Protein AF-A0A2V7K712-F1 (afdb_monomer_lite)

Sequence (45 aa):
MPVTGLNHYLIVAKNLERTRDFYCNVLGMELAERPDFGFPGYWLK

Structure (mmCIF, N/CA/C/O backbone):
data_AF-A0A2V7K712-F1
#
_entry.id   AF-A0A2V7K712-F1
#
loop_
_atom_site.group_PDB
_atom_site.id
_atom_site.type_symbol
_atom_site.label_atom_id
_atom_site.label_alt_id
_atom_site.label_comp_id
_atom_site.label_asym_id
_atom_site.label_entity_id
_atom_site.label_seq_id
_atom_site.pdbx_PDB_ins_code
_atom_site.Cartn_x
_atom_site.Cartn_y
_atom_site.Cartn_z
_atom_site.occupancy
_atom_site.B_iso_or_equiv
_atom_site.auth_seq_id
_atom_site.auth_comp_id
_atom_site.auth_asym_id
_atom_site.auth_atom_id
_atom_site.pdbx_PDB_model_num
ATOM 1 N N . MET A 1 1 ? 2.780 -13.057 27.379 1.00 81.56 1 MET A N 1
ATOM 2 C CA . MET A 1 1 ? 2.100 -11.892 26.773 1.00 81.56 1 MET A CA 1
ATOM 3 C C . MET A 1 1 ? 1.154 -12.400 25.698 1.00 81.56 1 MET A C 1
ATOM 5 O O . MET A 1 1 ? 1.624 -13.156 24.856 1.00 81.56 1 MET A O 1
ATOM 9 N N . PRO A 1 2 ? -0.149 -12.079 25.761 1.00 94.38 2 PRO A N 1
ATOM 10 C CA . PRO A 1 2 ? -1.111 -12.494 24.744 1.00 94.38 2 PRO A CA 1
ATOM 11 C C . PRO A 1 2 ? -1.006 -11.633 23.476 1.00 94.38 2 PRO A C 1
ATOM 13 O O . PRO A 1 2 ? -0.485 -10.519 23.513 1.00 94.38 2 PRO A O 1
ATOM 16 N N . VAL A 1 3 ? -1.526 -12.152 22.362 1.00 95.81 3 VAL A N 1
ATOM 17 C CA . VAL A 1 3 ? -1.703 -11.397 21.112 1.00 95.81 3 VAL A CA 1
ATOM 18 C C . VAL A 1 3 ? -2.750 -10.300 21.326 1.00 95.81 3 VAL A C 1
ATOM 20 O O . VAL A 1 3 ? -3.800 -10.563 21.907 1.00 95.81 3 VAL A O 1
ATOM 23 N N . THR A 1 4 ? -2.473 -9.083 20.851 1.00 96.56 4 THR A N 1
ATOM 24 C CA . THR A 1 4 ? -3.341 -7.906 21.045 1.00 96.56 4 THR A CA 1
ATOM 25 C C . THR A 1 4 ? -4.135 -7.506 19.802 1.00 96.56 4 THR A C 1
ATOM 27 O O . THR A 1 4 ? -5.095 -6.751 19.919 1.00 96.56 4 THR A O 1
ATOM 30 N N . GLY A 1 5 ? -3.773 -8.011 18.619 1.00 96.25 5 GLY A N 1
ATOM 31 C CA . GLY A 1 5 ? -4.488 -7.725 17.377 1.00 96.25 5 GLY A CA 1
ATOM 32 C C . GLY A 1 5 ? -3.672 -8.004 16.117 1.00 96.25 5 GLY A C 1
ATOM 33 O O . GLY A 1 5 ? -2.546 -8.501 16.182 1.00 96.25 5 GLY A O 1
ATOM 34 N N . LEU A 1 6 ? -4.260 -7.668 14.966 1.00 95.56 6 LEU A N 1
ATOM 35 C CA . LEU A 1 6 ? -3.588 -7.674 13.668 1.00 95.56 6 LEU A CA 1
ATOM 36 C C . LEU A 1 6 ? -2.900 -6.324 13.453 1.00 95.56 6 LEU A C 1
ATOM 38 O O . LEU A 1 6 ? -3.551 -5.286 13.505 1.00 95.56 6 LEU A O 1
ATOM 42 N N . ASN A 1 7 ? -1.593 -6.342 13.200 1.00 94.44 7 ASN A N 1
ATOM 43 C CA . ASN A 1 7 ? -0.836 -5.118 12.949 1.00 94.44 7 ASN A CA 1
ATOM 44 C C . ASN A 1 7 ? -0.859 -4.710 11.466 1.00 94.44 7 ASN A C 1
ATOM 46 O O . ASN A 1 7 ? -1.088 -3.548 11.156 1.00 94.44 7 ASN A O 1
ATOM 50 N N . HIS A 1 8 ? -0.646 -5.664 10.558 1.00 95.38 8 HIS A N 1
ATOM 51 C CA . HIS A 1 8 ? -0.696 -5.468 9.108 1.00 95.38 8 HIS A CA 1
ATOM 52 C C . HIS A 1 8 ? -0.887 -6.817 8.400 1.00 95.38 8 HIS A C 1
ATOM 54 O O . HIS A 1 8 ? -0.775 -7.877 9.020 1.00 95.38 8 HIS A O 1
ATOM 60 N N . TYR A 1 9 ? -1.153 -6.783 7.096 1.00 96.25 9 TYR A N 1
ATOM 61 C CA . TYR A 1 9 ? -1.202 -7.962 6.233 1.00 96.25 9 TYR A CA 1
ATOM 62 C C . TYR A 1 9 ? -0.567 -7.652 4.872 1.00 96.25 9 TYR A C 1
ATOM 64 O O . TYR A 1 9 ? -0.489 -6.495 4.461 1.00 96.25 9 TYR A O 1
ATOM 72 N N . LEU A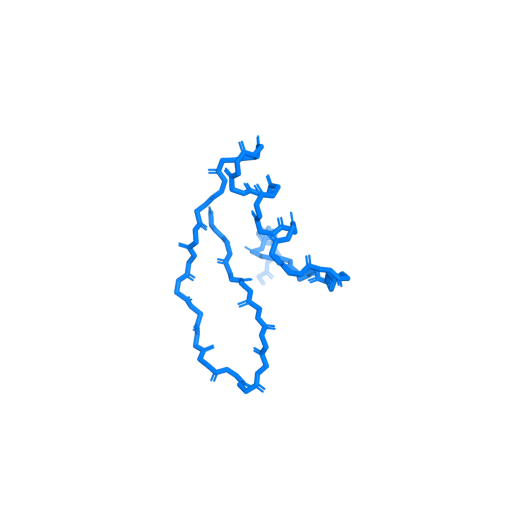 1 10 ? -0.096 -8.690 4.177 1.00 96.19 10 LEU A N 1
ATOM 73 C CA . LEU A 1 10 ? 0.536 -8.578 2.863 1.00 96.19 10 LEU A CA 1
ATOM 74 C C . LEU A 1 10 ? -0.361 -9.202 1.795 1.00 96.19 10 LEU A C 1
ATOM 76 O O . LEU A 1 10 ? -0.847 -10.319 1.961 1.00 96.19 10 LEU A O 1
ATOM 80 N N . ILE A 1 11 ? -0.535 -8.494 0.679 1.00 96.19 11 ILE A N 1
ATOM 81 C CA . ILE A 1 11 ? -1.238 -8.991 -0.506 1.00 96.19 11 ILE A CA 1
ATOM 82 C C . ILE A 1 11 ? -0.273 -9.010 -1.686 1.00 96.19 11 ILE A C 1
ATOM 84 O O . ILE A 1 11 ? 0.353 -8.002 -2.008 1.00 96.19 11 ILE A O 1
ATOM 88 N N . VAL A 1 12 ? -0.206 -10.148 -2.377 1.00 96.75 12 VAL A N 1
ATOM 89 C CA . VAL A 1 12 ? 0.449 -10.243 -3.684 1.00 96.75 12 VAL A CA 1
ATOM 90 C C . VAL A 1 12 ? -0.564 -9.837 -4.749 1.00 96.75 12 VAL A C 1
ATOM 92 O O . VAL A 1 12 ? -1.550 -10.534 -4.988 1.00 96.75 12 VAL A O 1
ATOM 95 N N . ALA A 1 13 ? -0.338 -8.688 -5.380 1.00 96.44 13 ALA A N 1
ATOM 96 C CA . ALA A 1 13 ? -1.222 -8.160 -6.408 1.00 96.44 13 ALA A CA 1
ATOM 97 C C . ALA A 1 13 ? -0.723 -8.519 -7.811 1.00 96.44 13 ALA A C 1
ATOM 99 O O . ALA A 1 13 ? 0.461 -8.398 -8.117 1.00 96.44 13 ALA A O 1
ATOM 100 N N . LYS A 1 14 ? -1.649 -8.881 -8.706 1.00 97.25 14 LYS A N 1
ATOM 101 C CA . LYS A 1 14 ? -1.343 -9.076 -10.134 1.00 97.25 14 LYS A CA 1
ATOM 102 C C . LYS A 1 14 ? -1.022 -7.754 -10.847 1.00 97.25 14 LYS A C 1
ATOM 104 O O . LYS A 1 14 ? -0.320 -7.755 -11.851 1.00 97.25 14 LYS A O 1
ATOM 109 N N . ASN A 1 15 ? -1.567 -6.639 -10.360 1.00 98.00 15 ASN A N 1
ATOM 110 C CA . ASN A 1 15 ? -1.322 -5.298 -10.884 1.00 98.00 15 ASN A CA 1
ATOM 111 C C . ASN A 1 15 ? -1.273 -4.304 -9.716 1.00 98.00 15 ASN A C 1
ATOM 113 O O . ASN A 1 15 ? -2.301 -4.039 -9.095 1.00 98.00 15 ASN A O 1
ATOM 117 N N . LEU A 1 16 ? -0.079 -3.783 -9.421 1.00 97.44 16 LEU A N 1
ATOM 118 C CA . LEU A 1 16 ? 0.157 -2.923 -8.258 1.00 97.44 16 LEU A CA 1
ATOM 119 C C . LEU A 1 16 ? -0.581 -1.586 -8.347 1.00 97.44 16 LEU A C 1
ATOM 121 O O . LEU A 1 16 ? -1.211 -1.195 -7.369 1.00 97.44 16 LEU A O 1
ATOM 125 N N . GLU A 1 17 ? -0.561 -0.930 -9.508 1.00 97.94 17 GLU A N 1
ATOM 126 C CA . GLU A 1 17 ? -1.217 0.368 -9.717 1.00 97.94 17 GLU A CA 1
ATOM 127 C C . GLU A 1 17 ? -2.726 0.266 -9.508 1.00 97.94 17 GLU A C 1
ATOM 129 O O . GLU A 1 17 ? -3.303 0.996 -8.709 1.00 97.94 17 GLU A O 1
ATOM 134 N N . ARG A 1 18 ? -3.366 -0.719 -10.152 1.00 98.25 18 ARG A N 1
ATOM 135 C CA . ARG A 1 18 ? -4.814 -0.926 -10.036 1.00 98.25 18 ARG A CA 1
ATOM 136 C C . ARG A 1 18 ? -5.221 -1.279 -8.608 1.00 98.25 18 ARG A C 1
ATOM 138 O O . ARG A 1 18 ? -6.280 -0.854 -8.152 1.00 98.25 18 ARG A O 1
ATOM 145 N N . THR A 1 19 ? -4.410 -2.077 -7.913 1.00 98.19 19 THR A N 1
ATOM 146 C CA . THR A 1 19 ? -4.665 -2.414 -6.511 1.00 98.19 19 THR A CA 1
ATOM 147 C C . THR A 1 19 ? -4.511 -1.184 -5.622 1.00 98.19 19 THR A C 1
ATOM 149 O O . THR A 1 19 ? -5.422 -0.911 -4.846 1.00 98.19 19 THR A O 1
ATOM 152 N N . ARG A 1 20 ? -3.434 -0.401 -5.772 1.00 97.94 20 ARG A N 1
ATOM 153 C CA . ARG A 1 20 ? -3.255 0.868 -5.054 1.00 97.94 20 ARG A CA 1
ATOM 154 C C . ARG A 1 20 ? -4.450 1.792 -5.272 1.00 97.94 20 ARG A C 1
ATOM 1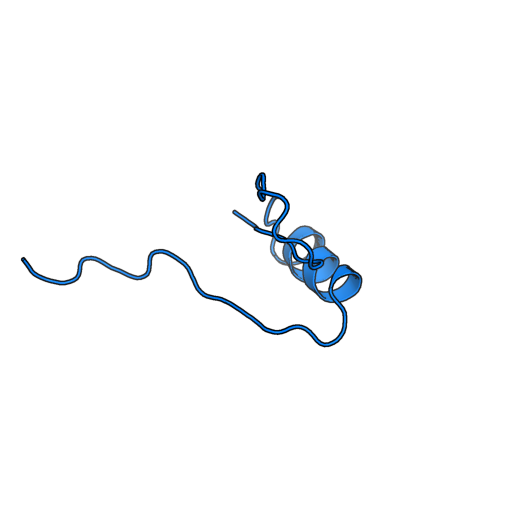56 O O . ARG A 1 20 ? -5.039 2.244 -4.300 1.00 97.94 20 ARG A O 1
ATOM 163 N N . ASP A 1 21 ? -4.838 2.027 -6.523 1.00 98.44 21 ASP A N 1
ATOM 164 C CA . ASP A 1 21 ? -5.923 2.950 -6.866 1.00 98.44 21 ASP A CA 1
ATOM 165 C C . ASP A 1 21 ? -7.258 2.518 -6.265 1.00 98.44 21 ASP A C 1
ATOM 167 O O . ASP A 1 21 ? -8.037 3.362 -5.837 1.00 98.44 21 ASP A O 1
ATOM 171 N N . PHE A 1 22 ? -7.526 1.213 -6.190 1.00 98.50 22 PHE A N 1
ATOM 172 C CA . PHE A 1 22 ? -8.707 0.713 -5.494 1.00 98.50 22 PHE A CA 1
ATOM 173 C C . PHE A 1 22 ? -8.658 1.048 -3.999 1.00 98.50 22 PHE A C 1
ATOM 175 O O . PHE A 1 22 ? -9.600 1.636 -3.470 1.00 98.50 22 PHE A O 1
ATOM 182 N N . TYR A 1 23 ? -7.559 0.718 -3.319 1.00 98.31 23 TYR A N 1
ATOM 183 C CA . TYR A 1 23 ? -7.4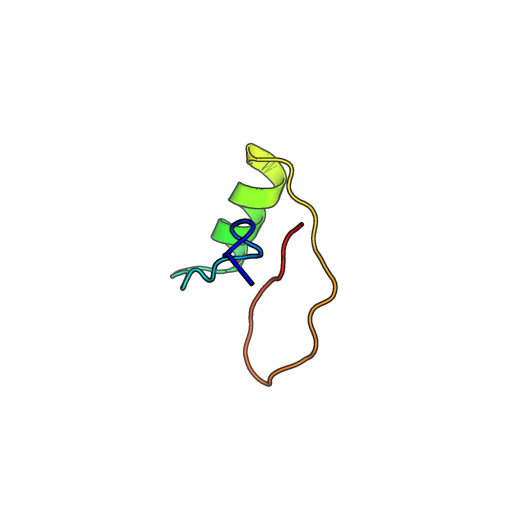38 0.989 -1.887 1.00 98.31 23 TYR A CA 1
ATOM 184 C C . TYR A 1 23 ? -7.448 2.492 -1.569 1.00 98.31 23 TYR A C 1
ATOM 186 O O . TYR A 1 23 ? -8.065 2.890 -0.587 1.00 98.31 23 TYR A O 1
ATOM 194 N N . CYS A 1 24 ? -6.850 3.335 -2.411 1.00 98.38 24 CYS A N 1
ATOM 195 C CA . CYS A 1 24 ? -6.850 4.781 -2.203 1.00 98.38 24 CYS A CA 1
ATOM 196 C C . CYS A 1 24 ? -8.184 5.435 -2.580 1.00 98.38 24 CYS A C 1
ATOM 198 O O . CYS A 1 24 ? -8.759 6.164 -1.781 1.00 98.38 24 CYS A O 1
ATOM 200 N N . ASN A 1 25 ? -8.719 5.162 -3.772 1.00 98.50 25 ASN A N 1
ATOM 201 C CA . ASN A 1 25 ? -9.870 5.908 -4.289 1.00 98.50 25 ASN A CA 1
ATOM 202 C C . ASN A 1 25 ? -11.216 5.342 -3.825 1.00 98.50 25 ASN A C 1
ATOM 204 O O . ASN A 1 25 ? -12.186 6.087 -3.733 1.00 98.50 25 ASN A O 1
ATOM 208 N N . VAL A 1 26 ? -11.300 4.030 -3.574 1.00 98.44 26 VAL A N 1
ATOM 209 C CA . VAL A 1 26 ? -12.553 3.381 -3.148 1.00 98.44 26 VAL A CA 1
ATOM 210 C C . VAL A 1 26 ? -12.593 3.221 -1.635 1.00 98.44 26 VAL A C 1
ATOM 212 O O . VAL A 1 26 ? -13.628 3.477 -1.027 1.00 98.44 26 VAL A O 1
ATOM 215 N N . LEU A 1 27 ? -11.481 2.798 -1.025 1.00 98.00 27 LEU A N 1
ATOM 216 C CA . LEU A 1 27 ? -11.414 2.552 0.420 1.00 98.00 27 LEU A CA 1
ATOM 217 C C . LEU A 1 27 ? -10.829 3.724 1.219 1.00 98.00 27 LEU A C 1
ATOM 219 O O . LEU A 1 27 ? -10.889 3.694 2.444 1.00 98.00 27 LEU A O 1
ATOM 223 N N . GLY A 1 28 ? -10.310 4.758 0.549 1.00 98.19 28 GLY A N 1
ATOM 224 C CA . GLY 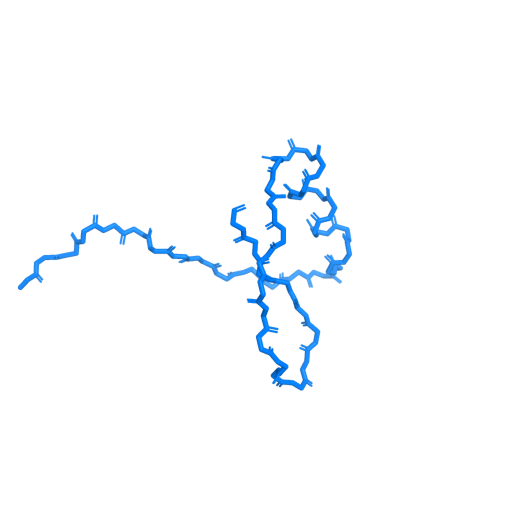A 1 28 ? -9.816 5.971 1.203 1.00 98.19 28 GLY A CA 1
ATOM 225 C C . GLY A 1 28 ? -8.481 5.808 1.932 1.00 98.19 28 GLY A C 1
ATOM 226 O O . GLY A 1 28 ? -8.172 6.633 2.783 1.00 98.19 28 GLY A O 1
ATOM 227 N N . MET A 1 29 ? -7.707 4.756 1.643 1.00 98.25 29 MET A N 1
ATOM 228 C CA . MET A 1 29 ? -6.393 4.553 2.262 1.00 98.25 29 MET A CA 1
ATOM 229 C C . MET A 1 29 ? -5.342 5.510 1.701 1.00 98.25 29 MET A C 1
ATOM 231 O O . MET A 1 29 ? -5.387 5.912 0.536 1.00 98.25 29 MET A O 1
ATOM 235 N N . GLU A 1 30 ? -4.327 5.804 2.500 1.00 98.19 30 GLU A N 1
ATOM 236 C CA . GLU A 1 30 ? -3.239 6.696 2.120 1.00 98.19 30 GLU A CA 1
ATOM 237 C C . GLU A 1 30 ? -1.955 5.926 1.832 1.00 98.19 30 GLU A C 1
ATOM 239 O O . GLU A 1 30 ? -1.697 4.863 2.395 1.00 98.19 30 GLU A O 1
ATOM 244 N N . LEU A 1 31 ? -1.096 6.492 0.982 1.00 97.56 31 LEU A N 1
ATOM 245 C CA . LEU A 1 31 ? 0.249 5.963 0.792 1.00 97.56 31 LEU A CA 1
ATOM 246 C C . LEU A 1 31 ? 1.092 6.186 2.052 1.00 97.56 31 LEU A C 1
ATOM 248 O O . LEU A 1 31 ? 1.120 7.273 2.632 1.00 97.56 31 LEU A O 1
ATOM 252 N N . ALA A 1 32 ? 1.821 5.147 2.441 1.00 97.06 32 ALA A N 1
ATOM 253 C CA . ALA A 1 32 ? 2.844 5.206 3.468 1.00 97.06 32 ALA A CA 1
ATOM 254 C C . ALA A 1 32 ? 4.238 5.122 2.836 1.00 97.06 32 ALA A C 1
ATOM 256 O O . ALA A 1 32 ? 4.428 4.547 1.760 1.00 97.06 32 ALA A O 1
ATOM 257 N N . GLU A 1 33 ? 5.222 5.695 3.525 1.00 96.75 33 GLU A N 1
ATOM 258 C CA . GLU A 1 33 ? 6.618 5.586 3.123 1.00 96.75 33 GLU A CA 1
ATOM 259 C C . GLU A 1 33 ? 7.055 4.120 3.171 1.00 96.75 33 GLU A C 1
ATOM 261 O O . GLU A 1 33 ? 6.860 3.432 4.174 1.00 96.75 33 GLU A O 1
ATOM 266 N N . ARG A 1 34 ? 7.635 3.639 2.071 1.00 95.69 34 ARG A N 1
ATOM 267 C CA . ARG A 1 34 ? 8.144 2.276 1.943 1.00 95.69 34 ARG A CA 1
ATOM 268 C C . ARG A 1 34 ? 9.623 2.353 1.561 1.00 95.69 34 ARG A C 1
ATOM 270 O O . ARG A 1 34 ? 9.920 2.941 0.520 1.00 95.69 34 ARG A O 1
ATOM 277 N N . PRO A 1 35 ? 10.534 1.746 2.344 1.00 96.81 35 PRO A N 1
ATOM 278 C CA . PRO A 1 35 ? 11.932 1.619 1.950 1.00 96.81 35 PRO A CA 1
ATOM 279 C C . PRO A 1 35 ? 12.073 0.930 0.589 1.00 96.81 35 PRO A C 1
ATOM 281 O O . PRO A 1 35 ? 11.261 0.072 0.230 1.00 96.81 35 PRO A O 1
ATOM 284 N N . ASP A 1 36 ? 13.120 1.270 -0.160 1.00 95.75 36 ASP A N 1
ATOM 285 C CA . ASP A 1 36 ? 13.424 0.544 -1.388 1.00 95.75 36 ASP A CA 1
ATOM 286 C C . ASP A 1 36 ? 13.989 -0.843 -1.052 1.00 95.75 36 ASP A C 1
ATOM 288 O O . ASP A 1 36 ? 15.058 -0.979 -0.458 1.00 95.75 36 ASP A O 1
ATOM 292 N N . PHE A 1 37 ? 13.241 -1.880 -1.427 1.00 95.06 37 PHE A N 1
ATOM 293 C CA . PHE A 1 37 ? 13.614 -3.281 -1.233 1.00 95.06 37 PHE A CA 1
ATOM 294 C C . PHE A 1 37 ? 14.114 -3.948 -2.525 1.00 95.06 37 PHE A C 1
ATOM 296 O O . PHE A 1 37 ? 14.291 -5.164 -2.554 1.00 95.06 37 PHE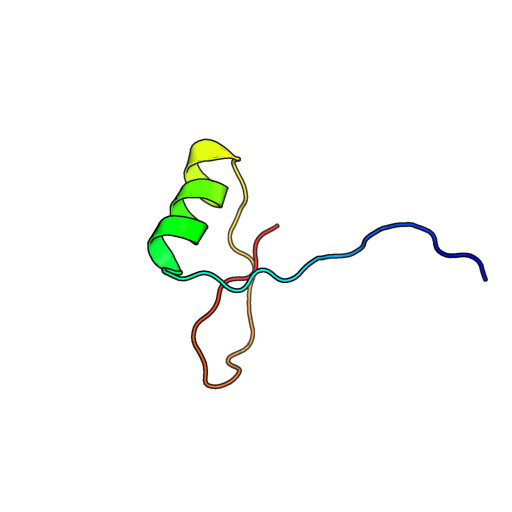 A O 1
ATOM 303 N N . GLY A 1 38 ? 14.300 -3.189 -3.611 1.00 96.81 38 GLY A N 1
ATOM 304 C CA . GLY A 1 38 ? 14.715 -3.720 -4.913 1.00 96.81 38 GLY A CA 1
ATOM 305 C C . GLY A 1 38 ? 13.589 -4.388 -5.711 1.00 96.81 38 GLY A C 1
ATOM 306 O O . GLY A 1 38 ? 13.847 -5.040 -6.721 1.00 96.81 38 GLY A O 1
ATOM 307 N N . PHE A 1 39 ? 12.333 -4.237 -5.276 1.00 94.81 39 PHE A N 1
ATOM 308 C CA . PHE A 1 39 ? 11.146 -4.691 -6.003 1.00 94.81 39 PHE A CA 1
ATOM 309 C C . PHE A 1 39 ? 9.949 -3.752 -5.772 1.00 94.81 39 PHE A C 1
ATOM 311 O O . PHE A 1 39 ? 9.828 -3.141 -4.697 1.00 94.81 39 PHE A O 1
ATOM 318 N N . PRO A 1 40 ? 9.038 -3.627 -6.755 1.00 95.69 40 PRO A N 1
ATOM 319 C CA . PRO A 1 40 ? 7.923 -2.694 -6.670 1.00 95.69 40 PRO A CA 1
ATOM 320 C C . PRO A 1 40 ? 6.883 -3.147 -5.637 1.00 95.69 40 PRO A C 1
ATOM 322 O O . PRO A 1 40 ? 6.673 -4.338 -5.409 1.00 95.69 40 PRO A O 1
ATOM 325 N N . GLY A 1 41 ? 6.227 -2.179 -5.002 1.00 96.94 41 GLY A N 1
ATOM 326 C CA . GLY A 1 41 ? 5.224 -2.420 -3.970 1.00 96.94 41 GLY A CA 1
ATOM 327 C C . GLY A 1 41 ? 4.818 -1.132 -3.263 1.00 96.94 41 GLY A C 1
ATOM 328 O O . GLY A 1 41 ? 5.562 -0.151 -3.281 1.00 96.94 41 GLY A O 1
ATOM 329 N N . TYR A 1 42 ? 3.654 -1.163 -2.617 1.00 97.56 42 TYR A N 1
ATOM 330 C CA . TYR A 1 42 ? 3.094 -0.040 -1.872 1.00 97.56 42 TYR A CA 1
ATOM 331 C C . TYR A 1 42 ? 2.809 -0.449 -0.433 1.00 97.56 42 TYR A C 1
ATOM 333 O O . TYR A 1 42 ? 2.337 -1.558 -0.184 1.00 97.56 42 TYR A O 1
ATOM 341 N N . TRP A 1 43 ? 3.088 0.454 0.503 1.00 97.88 43 TRP A N 1
ATOM 342 C CA . TRP A 1 43 ? 2.517 0.397 1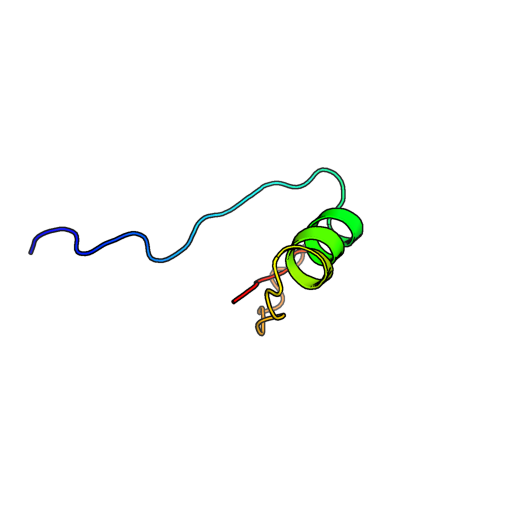.843 1.00 97.88 43 TRP A CA 1
ATOM 343 C C . TRP A 1 43 ? 1.381 1.403 1.920 1.00 97.88 43 TRP A C 1
ATOM 345 O O . TRP A 1 43 ? 1.495 2.504 1.381 1.00 97.88 43 TRP A O 1
ATOM 355 N N . LEU A 1 44 ? 0.288 0.991 2.553 1.00 97.62 44 LEU A N 1
ATOM 356 C CA . LEU A 1 44 ? -0.913 1.795 2.718 1.00 97.62 44 LEU A CA 1
ATOM 357 C C . LEU A 1 44 ? -1.269 1.872 4.202 1.00 97.62 44 LEU A C 1
ATOM 359 O O . LEU A 1 44 ? -1.027 0.907 4.933 1.00 97.62 44 LEU A O 1
ATOM 363 N N . LYS A 1 45 ? -1.831 3.002 4.623 1.00 94.62 45 LYS A N 1
ATOM 364 C CA . LYS A 1 45 ? -2.285 3.266 5.991 1.00 94.62 45 LYS A CA 1
ATOM 365 C C . LYS A 1 45 ? -3.692 3.851 6.006 1.00 94.62 45 LYS A C 1
ATOM 367 O O . LYS A 1 45 ? -4.076 4.475 4.991 1.00 94.62 45 LYS A O 1
#

Radius of gyration: 12.63 Å; chains: 1; bounding box: 27×19×38 Å

Secondary structure (DSSP, 8-state):
-------------S-HHHHHHHHHHTT---EE-----SS---EE-

pLDDT: mean 96.59, std 2.57, range [81.56, 98.5]

Foldseek 3Di:
DDDDDDPDDDDDDPDAVVVVCCCCVVVVWDWDDDDDPVDDHTDTD